Protein AF-A0A9E2G6Q4-F1 (afdb_monomer_lite)

Secondary structure (DSSP, 8-state):
---PPPPPP-------SHHHHHHHHHHHHHH--TT--------TTSSHHHHHHHHHHHTT---

pLDDT: mean 92.65, std 10.18, range [51.97, 98.5]

Sequence (63 aa):
MSAELEPILLLSTDLPDPEATHRFGVELGRVLVSGDTLALIGPLGAGKTHLARGLAAGLEVDP

Foldseek 3Di:
DDPDDDDDDDDDDDQPDLVSLLCVLLVVLLPDDPPDDDDDDDDPPPNSVSSVNSNCVNVVPDD

Radius of gyration: 13.94 Å; chains: 1; bounding box: 28×24×44 Å

Structure (mmCIF, N/CA/C/O backbone):
data_AF-A0A9E2G6Q4-F1
#
_entry.id   AF-A0A9E2G6Q4-F1
#
loop_
_atom_site.group_PDB
_atom_site.id
_atom_site.type_symbol
_atom_site.label_atom_id
_atom_site.label_alt_id
_atom_site.label_comp_id
_atom_site.label_asym_id
_atom_site.label_entity_id
_atom_site.label_seq_id
_atom_site.pdbx_PDB_ins_code
_atom_site.Cartn_x
_atom_site.Cartn_y
_atom_site.Cartn_z
_atom_site.occupancy
_atom_site.B_iso_or_equiv
_atom_site.auth_seq_id
_atom_site.auth_comp_id
_atom_site.auth_asym_id
_atom_site.auth_atom_id
_atom_site.pdbx_PDB_model_num
ATOM 1 N N . MET A 1 1 ? -5.952 0.805 35.190 1.00 51.97 1 MET A N 1
ATOM 2 C CA . MET A 1 1 ? -6.577 0.466 33.897 1.00 51.97 1 MET A CA 1
ATOM 3 C C . MET A 1 1 ? -5.604 -0.417 33.150 1.00 51.97 1 MET A C 1
ATOM 5 O O . MET A 1 1 ? -4.634 0.088 32.603 1.00 51.97 1 MET A O 1
ATOM 9 N N . SER A 1 2 ? -5.799 -1.726 33.244 1.00 59.44 2 SER A N 1
ATOM 10 C CA . SER A 1 2 ? -4.996 -2.711 32.526 1.00 59.44 2 SER A CA 1
ATOM 11 C C . SER A 1 2 ? -5.594 -2.823 31.127 1.00 59.44 2 SER A C 1
ATOM 13 O O . SER A 1 2 ? -6.732 -3.260 31.003 1.00 59.44 2 SER A O 1
ATOM 15 N N . ALA A 1 3 ? -4.898 -2.333 30.102 1.00 69.75 3 ALA A N 1
ATOM 16 C CA . ALA A 1 3 ? -5.302 -2.591 28.727 1.00 69.75 3 ALA A CA 1
ATOM 17 C C . ALA A 1 3 ? -4.973 -4.058 28.432 1.00 69.75 3 ALA A C 1
ATOM 19 O O . ALA A 1 3 ? -3.800 -4.422 28.349 1.00 69.75 3 ALA A O 1
ATOM 20 N N . GLU A 1 4 ? -5.994 -4.909 28.362 1.00 75.00 4 GLU A N 1
ATOM 21 C CA . GLU A 1 4 ? -5.840 -6.237 27.778 1.00 75.00 4 GLU A CA 1
ATOM 22 C C . GLU A 1 4 ? -5.487 -6.037 26.302 1.00 75.00 4 GLU A C 1
ATOM 24 O O . GLU A 1 4 ? -6.199 -5.350 25.571 1.00 75.00 4 GLU A O 1
ATOM 29 N N . LEU A 1 5 ? -4.323 -6.539 25.888 1.00 75.69 5 LEU A N 1
ATOM 30 C CA . LEU A 1 5 ? -3.896 -6.449 24.498 1.00 75.69 5 LEU A CA 1
ATOM 31 C C . LEU A 1 5 ? -4.715 -7.454 23.692 1.00 75.69 5 LEU A C 1
ATOM 33 O O . LEU A 1 5 ? -4.649 -8.655 23.959 1.00 75.69 5 LEU A O 1
ATOM 37 N N . GLU A 1 6 ? -5.477 -6.971 22.715 1.00 79.75 6 GLU A N 1
ATOM 38 C CA . GLU A 1 6 ? -6.170 -7.857 21.785 1.00 79.75 6 GLU A CA 1
ATOM 39 C C . GLU A 1 6 ? -5.155 -8.682 20.968 1.00 79.75 6 GLU A C 1
ATOM 41 O O . GLU A 1 6 ? -4.067 -8.191 20.641 1.00 79.75 6 GLU A O 1
ATOM 46 N N . PRO A 1 7 ? -5.467 -9.951 20.651 1.00 80.69 7 PRO A N 1
ATOM 47 C CA . PRO A 1 7 ? -4.571 -10.802 19.882 1.00 80.69 7 PRO A CA 1
ATOM 48 C C . PRO A 1 7 ? -4.351 -10.235 18.473 1.00 80.69 7 PRO A C 1
ATOM 50 O O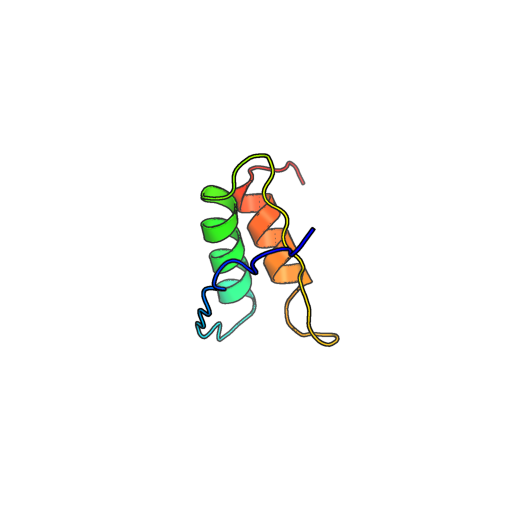 . PRO A 1 7 ? -5.297 -9.960 17.738 1.00 80.69 7 PRO A O 1
ATOM 53 N N . ILE A 1 8 ? -3.082 -10.097 18.082 1.00 86.38 8 ILE A N 1
ATOM 54 C CA . ILE A 1 8 ? -2.691 -9.631 16.747 1.00 86.38 8 ILE A CA 1
ATOM 55 C C . ILE A 1 8 ? -2.721 -10.813 15.773 1.00 86.38 8 ILE A C 1
ATOM 57 O O . ILE A 1 8 ? -2.109 -11.852 16.027 1.00 86.38 8 ILE A O 1
ATOM 61 N N . LEU A 1 9 ? -3.377 -10.635 14.625 1.00 91.44 9 LEU A N 1
ATOM 62 C CA . LEU A 1 9 ? -3.301 -11.568 13.503 1.00 91.44 9 LEU A CA 1
ATOM 63 C C . LEU A 1 9 ? -2.062 -11.261 12.645 1.00 91.44 9 LEU A C 1
ATOM 65 O O . LEU A 1 9 ? -1.909 -10.143 12.156 1.00 91.44 9 LEU A O 1
ATOM 69 N N . LEU A 1 10 ? -1.196 -12.257 12.434 1.00 93.06 10 LEU A N 1
ATOM 70 C CA . LEU A 1 10 ? -0.028 -12.145 11.556 1.00 93.06 10 LEU A CA 1
ATOM 71 C C . LEU A 1 10 ? -0.286 -12.881 10.236 1.00 93.06 10 LEU A C 1
ATOM 73 O O . LEU A 1 10 ? -0.508 -14.090 10.235 1.00 93.06 10 LEU A O 1
ATOM 77 N N . LEU A 1 11 ? -0.220 -12.154 9.121 1.00 94.00 11 LEU A N 1
ATOM 78 C CA . LEU A 1 11 ? -0.371 -12.688 7.767 1.00 94.00 11 LEU A CA 1
ATOM 79 C C . LEU A 1 11 ? 0.852 -12.322 6.923 1.00 94.00 11 LEU A C 1
ATOM 81 O O . LEU A 1 11 ? 1.449 -11.261 7.112 1.00 94.00 11 LEU A O 1
ATOM 85 N N . SER A 1 12 ? 1.204 -13.181 5.970 1.00 95.81 12 SER A N 1
ATOM 86 C CA . SER A 1 12 ? 2.254 -12.920 4.988 1.00 95.81 12 SER A CA 1
ATOM 87 C C . SER A 1 12 ? 1.845 -13.423 3.606 1.00 95.81 12 SER A C 1
ATOM 89 O O . SER A 1 12 ? 1.098 -14.390 3.470 1.00 95.81 12 SER A O 1
ATOM 91 N N . THR A 1 13 ? 2.329 -12.739 2.574 1.00 96.12 13 THR A N 1
ATOM 92 C CA . THR A 1 13 ? 2.180 -13.129 1.170 1.00 96.12 13 THR A CA 1
ATOM 93 C C . THR A 1 13 ? 3.367 -12.592 0.378 1.00 96.12 13 THR A C 1
ATOM 95 O O . THR A 1 13 ? 3.892 -11.526 0.705 1.00 96.12 13 THR A O 1
ATOM 98 N N . ASP A 1 14 ? 3.768 -13.303 -0.673 1.00 97.12 14 ASP A N 1
ATOM 99 C CA . ASP A 1 14 ? 4.842 -12.869 -1.565 1.00 97.12 14 ASP A CA 1
ATOM 100 C C . ASP A 1 14 ? 4.303 -11.957 -2.674 1.00 97.12 14 ASP A C 1
ATOM 102 O O . ASP A 1 14 ? 3.291 -12.255 -3.313 1.00 97.12 14 ASP A O 1
ATOM 106 N N . LEU A 1 15 ? 4.997 -10.843 -2.914 1.00 97.44 15 LEU A N 1
ATOM 107 C CA . LEU A 1 15 ? 4.681 -9.859 -3.952 1.00 97.44 15 LEU A CA 1
ATOM 108 C C . LEU A 1 15 ? 5.929 -9.706 -4.840 1.00 97.44 15 LEU A C 1
ATOM 110 O O . LEU A 1 15 ? 6.828 -8.941 -4.493 1.00 97.44 15 LEU A O 1
ATOM 114 N N . PRO A 1 16 ? 6.040 -10.478 -5.939 1.00 96.81 16 PRO A N 1
ATOM 115 C CA . PRO A 1 16 ? 7.29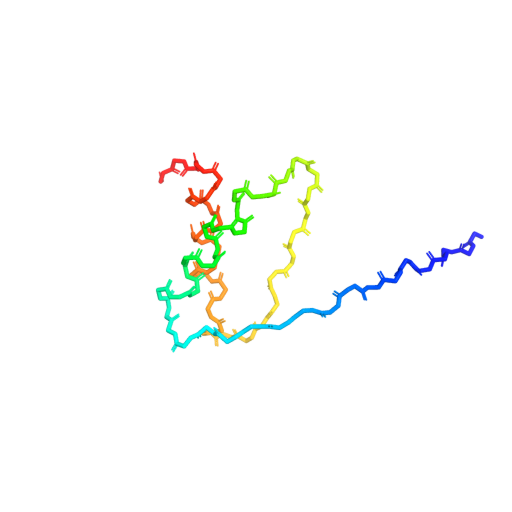9 -10.645 -6.673 1.00 96.81 16 PRO A CA 1
ATOM 116 C C . PRO A 1 16 ? 7.748 -9.397 -7.443 1.00 96.81 16 PRO A C 1
ATOM 118 O O . PRO A 1 16 ? 8.912 -9.299 -7.826 1.00 96.81 16 PRO A O 1
ATOM 121 N N . ASP A 1 17 ? 6.840 -8.451 -7.680 1.00 97.12 17 ASP A N 1
ATOM 122 C CA . ASP A 1 17 ? 7.101 -7.249 -8.460 1.00 97.12 17 ASP A CA 1
ATOM 123 C C . ASP A 1 17 ? 6.221 -6.057 -8.004 1.00 97.12 17 ASP A C 1
ATOM 125 O O . ASP A 1 17 ? 5.303 -6.207 -7.179 1.00 97.12 17 ASP A O 1
ATOM 129 N N . PRO A 1 18 ? 6.506 -4.831 -8.491 1.00 97.00 18 PRO A N 1
ATOM 130 C CA . PRO A 1 18 ? 5.734 -3.646 -8.123 1.00 97.00 18 PRO A CA 1
ATOM 131 C C . PRO A 1 18 ? 4.259 -3.697 -8.542 1.00 97.00 18 PRO A C 1
ATOM 133 O O . PRO A 1 18 ? 3.420 -3.127 -7.844 1.00 97.00 18 PRO A O 1
ATOM 136 N N . GLU A 1 19 ? 3.927 -4.390 -9.635 1.00 97.62 19 GLU A N 1
ATOM 137 C CA . GLU A 1 19 ? 2.546 -4.530 -10.109 1.00 97.62 19 GLU A CA 1
ATOM 138 C C . GLU A 1 19 ? 1.747 -5.440 -9.170 1.00 97.62 19 GLU A C 1
ATOM 140 O O . GLU A 1 19 ? 0.635 -5.104 -8.768 1.00 97.62 19 GLU A O 1
ATOM 145 N N . ALA A 1 20 ? 2.337 -6.543 -8.704 1.00 98.06 20 ALA A N 1
ATOM 146 C CA . ALA A 1 20 ? 1.756 -7.397 -7.678 1.00 98.06 20 ALA A CA 1
ATOM 147 C C . ALA A 1 20 ? 1.469 -6.611 -6.389 1.00 98.06 20 ALA A C 1
ATOM 149 O O . ALA A 1 20 ? 0.398 -6.774 -5.804 1.00 98.06 20 ALA A O 1
ATOM 150 N N . THR A 1 21 ? 2.378 -5.714 -5.990 1.00 98.00 21 THR A N 1
ATOM 151 C CA . THR A 1 21 ? 2.187 -4.827 -4.828 1.00 98.00 21 THR A CA 1
ATOM 152 C C . THR A 1 21 ? 1.041 -3.842 -5.044 1.00 98.00 21 THR A C 1
ATOM 154 O O . THR A 1 21 ? 0.238 -3.620 -4.138 1.00 98.00 21 THR A O 1
ATOM 157 N N . HIS A 1 22 ? 0.937 -3.270 -6.243 1.00 98.06 22 HIS A N 1
ATOM 158 C CA . HIS A 1 22 ? -0.148 -2.366 -6.603 1.00 98.06 22 HIS A CA 1
ATOM 159 C C . HIS A 1 22 ? -1.507 -3.078 -6.585 1.00 98.06 22 HIS A C 1
ATOM 161 O O . HIS A 1 22 ? -2.415 -2.629 -5.890 1.00 98.06 22 HIS A O 1
ATOM 167 N N . ARG A 1 23 ? -1.640 -4.228 -7.261 1.00 98.06 23 ARG A N 1
ATOM 168 C CA . ARG A 1 23 ? -2.876 -5.032 -7.254 1.00 98.06 23 ARG A CA 1
ATOM 169 C C . ARG A 1 23 ? -3.281 -5.456 -5.847 1.00 98.06 23 ARG A C 1
ATOM 171 O O . ARG A 1 23 ? -4.455 -5.378 -5.511 1.00 98.06 23 ARG A O 1
ATOM 178 N N . PHE A 1 24 ? -2.319 -5.873 -5.020 1.00 98.19 24 PHE A N 1
ATOM 179 C CA . PHE A 1 24 ? -2.588 -6.185 -3.617 1.00 98.19 24 PHE A CA 1
ATOM 180 C C . PHE A 1 24 ? -3.149 -4.964 -2.875 1.00 98.19 24 PHE A C 1
ATOM 182 O O . PHE A 1 24 ? -4.136 -5.090 -2.158 1.00 98.19 24 PHE A O 1
ATOM 189 N N . GLY A 1 25 ? -2.581 -3.776 -3.106 1.00 97.94 25 GLY A N 1
ATOM 190 C CA . GLY A 1 25 ? -3.124 -2.521 -2.588 1.00 97.94 25 GLY A CA 1
ATOM 191 C C . GLY A 1 25 ? -4.551 -2.240 -3.055 1.00 97.94 25 GLY A C 1
ATOM 192 O O . GLY A 1 25 ? -5.366 -1.834 -2.237 1.00 97.94 25 GLY A O 1
ATOM 193 N N . VAL A 1 26 ? -4.876 -2.490 -4.329 1.00 98.50 26 VAL A N 1
ATOM 194 C CA . VAL A 1 26 ? -6.236 -2.301 -4.870 1.00 98.50 26 VAL A CA 1
ATOM 195 C C . VAL A 1 26 ? -7.239 -3.203 -4.156 1.00 98.50 26 VAL A C 1
ATOM 197 O O . VAL A 1 26 ? -8.264 -2.718 -3.682 1.00 98.50 26 VAL A O 1
ATOM 200 N N . GLU A 1 27 ? -6.945 -4.500 -4.042 1.00 98.31 27 GLU A N 1
ATOM 201 C CA . GLU A 1 27 ? -7.851 -5.440 -3.371 1.00 98.31 27 GLU A CA 1
ATOM 202 C C . GLU A 1 27 ? -7.982 -5.143 -1.874 1.00 98.31 27 GLU A C 1
ATOM 204 O O . GLU A 1 27 ? -9.083 -5.212 -1.332 1.00 98.31 27 GLU A O 1
ATOM 209 N N . LEU A 1 28 ? -6.888 -4.747 -1.213 1.00 97.50 28 LEU A N 1
ATOM 210 C CA . LEU A 1 28 ? -6.939 -4.315 0.180 1.00 97.50 28 LEU A CA 1
ATOM 211 C C . LEU A 1 28 ? -7.798 -3.052 0.333 1.00 97.50 28 LEU A C 1
ATOM 213 O O . LEU A 1 28 ? -8.641 -3.004 1.218 1.00 97.50 28 LEU A O 1
ATOM 217 N N . GLY A 1 29 ? -7.639 -2.063 -0.550 1.00 97.75 29 GLY A N 1
ATOM 218 C CA . GLY A 1 29 ? -8.398 -0.810 -0.519 1.00 97.75 29 GLY A CA 1
ATOM 219 C C . GLY A 1 29 ? -9.910 -1.025 -0.605 1.00 97.75 29 GLY A C 1
ATOM 220 O O . GLY A 1 29 ? -10.653 -0.375 0.121 1.00 97.75 29 GLY A O 1
ATOM 221 N N . ARG A 1 30 ? -10.359 -1.999 -1.408 1.00 98.12 30 ARG A N 1
ATOM 222 C CA . ARG A 1 30 ? -11.784 -2.339 -1.579 1.00 98.12 30 ARG A CA 1
ATOM 223 C C . ARG A 1 30 ? -12.466 -2.889 -0.328 1.00 98.12 30 ARG A C 1
ATOM 225 O O . ARG A 1 30 ? -13.693 -2.870 -0.263 1.00 98.12 30 ARG A O 1
ATOM 232 N N . VAL A 1 31 ? -11.703 -3.432 0.621 1.00 97.38 31 VAL A N 1
ATOM 233 C CA . VAL A 1 31 ? -12.251 -4.025 1.853 1.00 97.38 31 VAL A CA 1
ATOM 234 C C . VAL A 1 31 ? -12.088 -3.128 3.077 1.00 97.38 31 VAL A C 1
ATOM 236 O O . VAL A 1 31 ? -12.634 -3.457 4.128 1.00 97.38 31 VAL A O 1
ATOM 239 N N . LEU A 1 32 ? -11.356 -2.014 2.956 1.00 97.06 32 LEU A N 1
ATOM 240 C CA . LEU A 1 32 ? -11.207 -1.046 4.038 1.00 97.06 32 LEU A CA 1
ATOM 241 C C . LEU A 1 32 ? -12.506 -0.280 4.272 1.00 97.06 32 LEU A C 1
ATOM 243 O O . LEU A 1 32 ? -13.243 0.057 3.344 1.00 97.06 32 LEU A O 1
ATOM 247 N N . VAL A 1 33 ? -12.751 0.047 5.533 1.00 95.75 33 VAL A N 1
ATOM 248 C CA . VAL A 1 33 ? -13.906 0.823 5.975 1.00 95.75 33 VAL A CA 1
ATOM 249 C C . VAL A 1 33 ? -13.467 2.088 6.705 1.00 95.75 33 VAL A C 1
ATOM 251 O O . VAL A 1 33 ? -12.319 2.254 7.120 1.00 95.75 33 VAL A O 1
ATOM 254 N N . SER A 1 34 ? -14.402 3.025 6.865 1.00 95.00 34 SER A N 1
ATOM 255 C CA . SER A 1 34 ? -14.145 4.235 7.647 1.00 95.00 34 SER A CA 1
ATOM 256 C C . SER A 1 34 ? -13.750 3.875 9.083 1.00 95.00 34 SER A C 1
ATOM 258 O O . SER A 1 34 ? -14.442 3.104 9.744 1.00 95.00 34 SER A O 1
ATOM 260 N N . GLY A 1 35 ? -12.645 4.454 9.558 1.00 95.94 35 GLY A N 1
ATOM 261 C CA . GLY A 1 35 ? -12.069 4.176 10.876 1.00 95.94 35 GLY A CA 1
ATOM 262 C C . GLY A 1 35 ? -10.828 3.284 10.831 1.00 95.94 35 GLY A C 1
ATOM 263 O O . GLY A 1 35 ? -10.024 3.338 11.764 1.00 95.94 35 GLY A O 1
ATOM 264 N N . ASP A 1 36 ? -10.608 2.547 9.740 1.00 95.94 36 ASP A N 1
ATOM 265 C CA . ASP A 1 36 ? -9.388 1.762 9.567 1.00 95.94 36 ASP A CA 1
ATOM 266 C C . ASP A 1 36 ? -8.157 2.671 9.473 1.00 95.94 36 ASP A C 1
ATOM 268 O O . ASP A 1 36 ? -8.161 3.717 8.823 1.00 95.94 36 ASP A O 1
ATOM 272 N N . THR A 1 37 ? -7.070 2.262 10.130 1.00 95.06 37 THR A N 1
ATOM 273 C CA . THR A 1 37 ? -5.789 2.979 10.116 1.00 95.06 37 THR A CA 1
ATOM 274 C C . THR A 1 37 ? -4.664 2.012 9.782 1.00 95.06 37 THR A C 1
ATOM 276 O O . THR A 1 37 ? -4.448 1.030 10.490 1.00 95.06 37 THR A O 1
ATOM 279 N N . LEU A 1 38 ? -3.915 2.308 8.717 1.00 95.75 38 LEU A N 1
ATOM 280 C CA . LEU A 1 38 ? -2.818 1.468 8.244 1.00 95.75 38 LEU A CA 1
ATOM 281 C C . LEU A 1 38 ? -1.478 2.189 8.397 1.00 95.75 38 LEU A C 1
ATOM 283 O O . LEU A 1 38 ? -1.269 3.267 7.842 1.00 95.75 38 LEU A O 1
ATOM 287 N N . ALA A 1 39 ? -0.538 1.556 9.098 1.00 96.56 39 ALA A N 1
ATOM 288 C CA . ALA A 1 39 ? 0.851 1.997 9.161 1.00 96.56 39 ALA A CA 1
ATOM 289 C C . ALA A 1 39 ? 1.707 1.188 8.174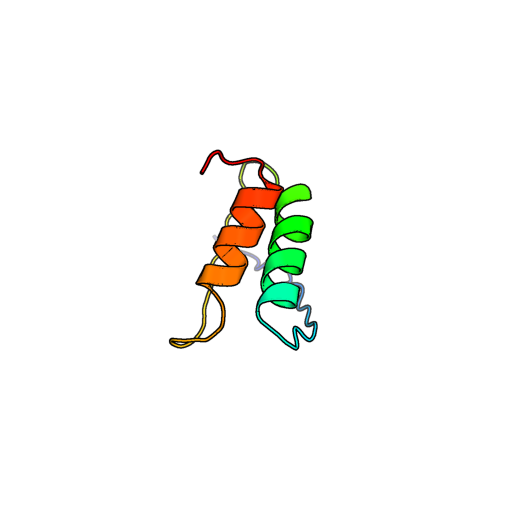 1.00 96.56 39 ALA A C 1
ATOM 291 O O . ALA A 1 39 ? 1.884 -0.018 8.335 1.00 96.56 39 ALA A O 1
ATOM 292 N N . LEU A 1 40 ? 2.275 1.851 7.162 1.00 96.81 40 LEU A N 1
ATOM 293 C CA . LEU A 1 40 ? 3.203 1.222 6.216 1.00 96.81 40 LEU A CA 1
ATOM 294 C C . LEU A 1 40 ? 4.647 1.385 6.698 1.00 96.81 40 LEU A C 1
ATOM 296 O O . LEU A 1 40 ? 5.216 2.475 6.630 1.00 96.81 40 LEU A O 1
ATOM 300 N N . ILE A 1 41 ? 5.260 0.292 7.152 1.00 97.00 41 ILE A N 1
ATOM 301 C CA . ILE A 1 41 ? 6.597 0.296 7.759 1.00 97.00 41 ILE A CA 1
ATOM 302 C C . ILE A 1 41 ? 7.554 -0.528 6.898 1.00 97.00 41 ILE A C 1
ATOM 304 O O . ILE A 1 41 ? 7.251 -1.644 6.494 1.00 97.00 41 ILE A O 1
ATOM 308 N N . GLY A 1 42 ? 8.726 0.031 6.608 1.00 96.19 42 GLY A N 1
ATOM 309 C CA . GLY A 1 42 ? 9.772 -0.661 5.857 1.00 96.19 42 GLY A CA 1
ATOM 310 C C . GLY A 1 42 ? 10.844 0.296 5.334 1.00 96.19 42 GLY A C 1
ATOM 311 O O . GLY A 1 42 ? 10.612 1.511 5.298 1.00 96.19 42 GLY A O 1
ATOM 312 N N . PRO A 1 43 ? 12.003 -0.215 4.890 1.00 97.62 43 PRO A N 1
ATOM 313 C CA . PRO A 1 43 ? 13.112 0.605 4.400 1.00 97.62 43 PRO A CA 1
ATOM 314 C C . PRO A 1 43 ? 12.776 1.364 3.102 1.00 97.62 43 PRO A C 1
ATOM 316 O O . PRO A 1 43 ? 11.720 1.174 2.486 1.00 97.62 43 PRO A O 1
ATOM 319 N N . LEU A 1 44 ? 13.665 2.269 2.677 1.00 96.69 44 LEU A N 1
ATOM 320 C CA . LEU A 1 44 ? 13.567 2.916 1.364 1.00 96.69 44 LEU A CA 1
ATOM 321 C C . LEU A 1 44 ? 13.550 1.848 0.258 1.00 96.69 44 LEU A C 1
ATOM 323 O O . LEU A 1 44 ? 14.278 0.865 0.335 1.00 96.69 44 LEU A O 1
ATOM 327 N N . GLY A 1 45 ? 12.688 2.020 -0.746 1.00 94.25 45 GLY A N 1
ATOM 328 C CA . GLY A 1 45 ? 12.536 1.043 -1.830 1.00 94.25 45 GLY A CA 1
ATOM 329 C C . GLY A 1 45 ? 11.665 -0.178 -1.505 1.00 94.25 45 GLY A C 1
ATOM 330 O O . GLY A 1 45 ? 11.362 -0.936 -2.414 1.00 94.25 45 GLY A O 1
ATOM 331 N N . ALA A 1 46 ? 11.161 -0.336 -0.273 1.00 95.75 46 ALA A N 1
ATOM 332 C CA . ALA A 1 46 ? 10.328 -1.481 0.137 1.00 95.75 46 ALA A CA 1
ATOM 333 C C . ALA A 1 46 ? 8.920 -1.560 -0.504 1.00 95.75 46 ALA A C 1
ATOM 335 O O . ALA A 1 46 ? 8.062 -2.273 -0.006 1.00 95.75 46 ALA A O 1
ATOM 336 N N . GLY A 1 47 ? 8.616 -0.771 -1.539 1.00 95.94 47 GLY A N 1
ATOM 337 C CA . GLY A 1 47 ? 7.310 -0.817 -2.214 1.00 95.94 47 GLY A CA 1
ATOM 338 C C . GLY A 1 47 ? 6.162 -0.051 -1.536 1.00 95.94 47 GLY A C 1
ATOM 339 O O . GLY A 1 47 ? 5.085 0.029 -2.116 1.00 95.94 47 GLY A O 1
ATOM 340 N N . LYS A 1 48 ? 6.380 0.603 -0.382 1.00 97.94 48 LYS A N 1
ATOM 341 C CA . LYS A 1 48 ? 5.340 1.364 0.357 1.00 97.94 48 LYS A CA 1
ATOM 342 C C . LYS A 1 48 ? 4.510 2.317 -0.520 1.00 97.94 48 LYS A C 1
ATOM 344 O O . LYS A 1 48 ? 3.292 2.344 -0.411 1.00 97.94 48 LYS A O 1
ATOM 349 N N . THR A 1 49 ? 5.150 3.081 -1.411 1.00 96.69 49 THR A N 1
ATOM 350 C CA . THR A 1 49 ? 4.450 4.011 -2.319 1.00 96.69 49 THR A CA 1
ATOM 351 C C . THR A 1 49 ? 3.632 3.288 -3.393 1.00 96.69 49 THR A C 1
ATOM 353 O O . THR A 1 49 ? 2.565 3.77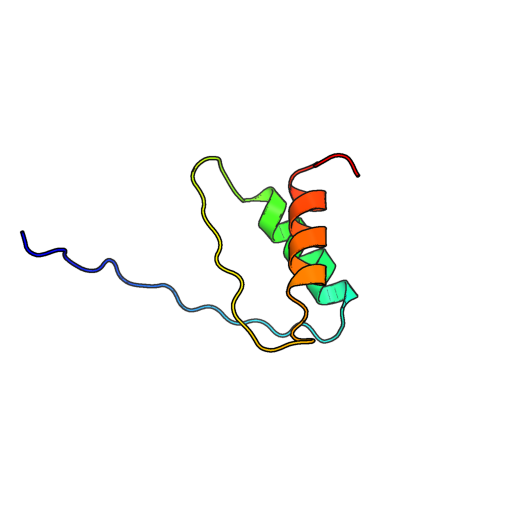0 -3.755 1.00 96.69 49 THR A O 1
ATOM 356 N N . HIS A 1 50 ? 4.095 2.135 -3.888 1.00 96.94 50 HIS A N 1
ATOM 357 C CA . HIS A 1 50 ? 3.312 1.317 -4.823 1.00 96.94 50 HIS A CA 1
ATOM 358 C C . HIS A 1 50 ? 2.053 0.776 -4.139 1.00 96.94 50 HIS A C 1
ATOM 360 O O . HIS A 1 50 ? 0.969 0.857 -4.710 1.00 96.94 50 HIS A O 1
ATOM 366 N N . LEU A 1 51 ? 2.187 0.326 -2.888 1.00 97.88 51 LEU A N 1
ATOM 367 C CA . LEU A 1 51 ? 1.062 -0.138 -2.082 1.00 97.88 51 LEU A CA 1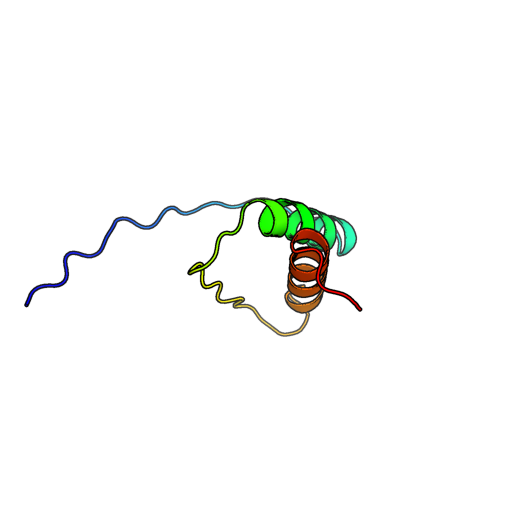
ATOM 368 C C . LEU A 1 51 ? 0.049 0.984 -1.809 1.00 97.88 51 LEU A C 1
ATOM 370 O O . LEU A 1 51 ? -1.142 0.791 -2.019 1.00 97.88 51 LEU A O 1
ATOM 374 N N . ALA A 1 52 ? 0.518 2.169 -1.402 1.00 97.38 52 ALA A N 1
ATOM 375 C CA . ALA A 1 52 ? -0.342 3.324 -1.141 1.00 97.38 52 ALA A CA 1
ATOM 376 C C . ALA A 1 52 ? -1.132 3.776 -2.383 1.00 97.38 52 ALA A C 1
ATOM 378 O O . ALA A 1 52 ? -2.296 4.142 -2.269 1.00 97.38 52 ALA A O 1
ATOM 379 N N . ARG A 1 53 ? -0.523 3.719 -3.574 1.00 97.19 53 ARG A N 1
ATOM 380 C CA . ARG A 1 53 ? -1.216 4.017 -4.839 1.00 97.19 53 ARG A CA 1
ATOM 381 C C . ARG A 1 53 ? -2.285 2.979 -5.167 1.00 97.19 53 ARG A C 1
ATOM 383 O O . ARG A 1 53 ? -3.386 3.361 -5.541 1.00 97.19 53 ARG A O 1
ATOM 390 N N . GLY A 1 54 ? -1.979 1.697 -4.964 1.00 97.75 54 GLY A N 1
ATOM 391 C CA . GLY A 1 54 ? -2.963 0.627 -5.112 1.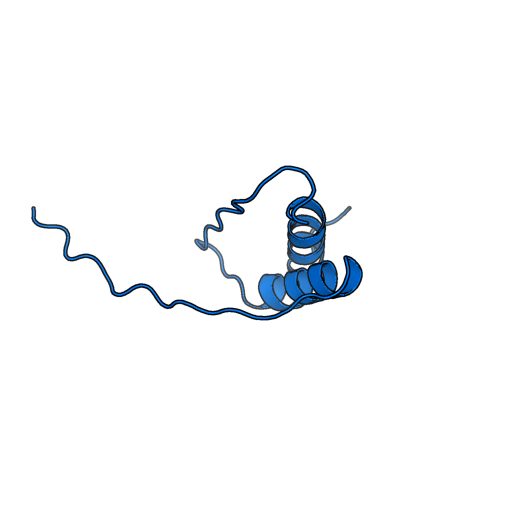00 97.75 54 GLY A CA 1
ATOM 392 C C . GLY A 1 54 ? -4.149 0.821 -4.169 1.00 97.75 54 GLY A C 1
ATOM 393 O O . GLY A 1 54 ? -5.290 0.776 -4.611 1.00 97.75 54 GLY A O 1
ATOM 394 N N . LEU A 1 55 ? -3.878 1.126 -2.894 1.00 97.88 55 LEU A N 1
ATOM 395 C CA . LEU A 1 55 ? -4.907 1.453 -1.900 1.00 97.88 55 LEU A CA 1
ATOM 396 C C . LEU A 1 55 ? -5.796 2.610 -2.366 1.00 97.88 55 LEU A C 1
ATOM 398 O O . LEU A 1 55 ? -7.012 2.475 -2.350 1.00 97.88 55 LEU A O 1
ATOM 402 N N . ALA A 1 56 ? -5.201 3.718 -2.818 1.00 96.81 56 ALA A N 1
ATOM 403 C CA . ALA A 1 56 ? -5.945 4.873 -3.320 1.00 96.81 56 ALA A CA 1
ATOM 404 C C . ALA A 1 56 ? -6.851 4.510 -4.510 1.00 96.81 56 ALA A C 1
ATOM 406 O O . ALA A 1 56 ? -8.013 4.902 -4.528 1.00 96.81 56 ALA A O 1
ATOM 407 N N . ALA A 1 57 ? -6.357 3.704 -5.455 1.00 97.38 57 ALA A N 1
ATOM 408 C CA . ALA A 1 57 ? -7.159 3.218 -6.576 1.00 97.38 57 ALA A CA 1
ATOM 409 C C . ALA A 1 57 ? -8.297 2.279 -6.128 1.00 97.38 57 ALA A C 1
ATOM 411 O O . ALA A 1 57 ? -9.403 2.370 -6.651 1.00 97.38 57 ALA A O 1
ATOM 412 N N . GLY A 1 58 ? -8.052 1.401 -5.149 1.00 97.19 58 GLY A N 1
ATOM 413 C CA . GLY A 1 58 ? -9.077 0.527 -4.562 1.00 97.19 58 GLY A CA 1
ATOM 414 C C . GLY A 1 58 ? -10.144 1.275 -3.757 1.00 97.19 58 GLY A C 1
ATOM 415 O O . GLY A 1 58 ? -11.270 0.800 -3.660 1.00 97.19 58 GLY A O 1
ATOM 416 N N . LEU A 1 59 ? -9.789 2.445 -3.221 1.00 96.75 59 LEU A N 1
ATOM 417 C CA . LEU A 1 59 ? -10.676 3.379 -2.525 1.00 96.75 59 LEU A CA 1
ATOM 418 C C . LEU A 1 59 ? -11.371 4.377 -3.469 1.00 96.75 59 LEU A C 1
ATOM 420 O O . LEU A 1 59 ? -12.083 5.254 -2.988 1.00 96.75 59 LEU A O 1
ATOM 424 N N . GLU A 1 60 ? -11.144 4.272 -4.784 1.00 95.38 60 GLU A N 1
ATOM 425 C CA . GLU A 1 60 ? -11.700 5.172 -5.806 1.00 95.38 60 GLU A CA 1
ATOM 426 C C . GLU A 1 60 ? -11.357 6.658 -5.569 1.00 95.38 60 GLU A C 1
ATOM 428 O O . GLU A 1 60 ? -12.144 7.560 -5.852 1.00 95.38 60 GLU A O 1
ATOM 433 N N . VAL A 1 61 ? -10.154 6.924 -5.049 1.00 93.44 61 VAL A N 1
ATOM 434 C CA . VAL A 1 61 ? -9.630 8.287 -4.886 1.00 93.44 61 VAL A CA 1
ATOM 435 C C . VAL A 1 61 ? -9.215 8.838 -6.254 1.00 93.44 61 VAL A C 1
ATOM 437 O O . VAL A 1 61 ? -8.452 8.195 -6.977 1.00 93.44 61 VAL A O 1
ATOM 440 N N . ASP A 1 62 ? -9.713 10.028 -6.595 1.00 72.94 62 ASP A N 1
ATOM 441 C CA . ASP A 1 62 ? -9.400 10.732 -7.851 1.00 72.94 62 ASP A CA 1
ATOM 442 C C . ASP A 1 62 ? -7.889 11.095 -7.924 1.00 72.94 62 ASP A C 1
ATOM 444 O O . ASP A 1 62 ? -7.309 11.402 -6.874 1.00 72.94 62 ASP A O 1
ATOM 448 N N . PRO A 1 63 ? -7.225 11.032 -9.103 1.00 61.88 63 PRO A N 1
ATOM 449 C CA . PRO A 1 63 ? -5.777 11.235 -9.247 1.00 61.88 63 PRO A CA 1
ATOM 450 C C . PRO A 1 63 ? -5.245 12.627 -8.878 1.00 61.88 63 PRO A C 1
ATOM 452 O O . PRO A 1 63 ? -5.939 13.638 -9.129 1.00 61.88 63 PRO A O 1
#